Protein AF-A0AAW4ILV5-F1 (afdb_monomer_lite)

Radius of gyration: 16.72 Å; chains: 1; bounding box: 37×35×43 Å

Structure (mmCIF, N/CA/C/O backbone):
data_AF-A0AAW4ILV5-F1
#
_entry.id   AF-A0AAW4ILV5-F1
#
loop_
_atom_site.group_PDB
_atom_site.id
_atom_site.type_symbol
_atom_site.label_atom_id
_atom_site.label_alt_id
_atom_site.label_comp_id
_atom_site.label_asym_id
_atom_site.label_entity_id
_atom_site.label_seq_id
_atom_site.pdbx_PDB_ins_code
_atom_site.Cartn_x
_atom_site.Cartn_y
_atom_site.Cartn_z
_atom_site.occupancy
_atom_site.B_iso_or_equiv
_atom_site.auth_seq_id
_atom_site.auth_comp_id
_atom_site.auth_asym_id
_atom_site.auth_atom_id
_atom_site.pdbx_PDB_model_num
ATOM 1 N N . MET A 1 1 ? 20.382 -6.726 -0.284 1.00 46.47 1 MET A N 1
ATOM 2 C CA . MET A 1 1 ? 19.281 -6.984 0.672 1.00 46.47 1 MET A CA 1
ATOM 3 C C . MET A 1 1 ? 18.734 -8.386 0.402 1.00 46.47 1 MET A C 1
ATOM 5 O O . MET A 1 1 ? 18.952 -8.888 -0.692 1.00 46.47 1 MET A O 1
ATOM 9 N N . SER A 1 2 ? 18.151 -9.089 1.380 1.00 51.53 2 SER A N 1
ATOM 10 C CA . SER A 1 2 ? 17.662 -10.465 1.152 1.00 51.53 2 SER A CA 1
ATOM 11 C C . SER A 1 2 ? 16.521 -10.461 0.124 1.00 51.53 2 SER A C 1
ATOM 13 O O . SER A 1 2 ? 15.577 -9.696 0.294 1.00 51.53 2 SER A O 1
ATOM 15 N N . SER A 1 3 ? 16.574 -11.338 -0.890 1.00 63.53 3 SER A N 1
ATOM 16 C CA . SER A 1 3 ? 15.541 -11.516 -1.939 1.00 63.53 3 SER A CA 1
ATOM 17 C C . SER A 1 3 ? 14.115 -11.682 -1.386 1.00 63.53 3 SER A C 1
ATOM 19 O O . SER A 1 3 ? 13.137 -11.443 -2.089 1.00 63.53 3 SER A O 1
ATOM 21 N N . TYR A 1 4 ? 13.992 -12.055 -0.114 1.00 69.25 4 TYR A N 1
ATOM 22 C CA . TYR A 1 4 ? 12.727 -12.250 0.578 1.00 69.25 4 TYR A CA 1
ATOM 23 C C . TYR A 1 4 ? 11.831 -11.001 0.646 1.00 69.25 4 TYR A C 1
ATOM 25 O O . TYR A 1 4 ? 10.617 -11.143 0.545 1.00 69.25 4 TYR A O 1
ATOM 33 N N . TYR A 1 5 ? 12.394 -9.792 0.766 1.00 68.38 5 TYR A N 1
ATOM 34 C CA . TYR A 1 5 ? 11.588 -8.561 0.832 1.00 68.38 5 TYR A CA 1
ATOM 35 C C . TYR A 1 5 ? 10.941 -8.204 -0.512 1.00 68.38 5 TYR A C 1
ATOM 37 O O . TYR A 1 5 ? 9.862 -7.622 -0.530 1.00 68.38 5 TYR A O 1
ATOM 45 N N . LEU A 1 6 ? 11.539 -8.641 -1.625 1.00 85.44 6 LEU A N 1
ATOM 46 C CA . LEU A 1 6 ? 10.999 -8.424 -2.970 1.00 85.44 6 LEU A CA 1
ATOM 47 C C . LEU A 1 6 ? 9.832 -9.366 -3.306 1.00 85.44 6 LEU A C 1
ATOM 49 O O . LEU A 1 6 ? 9.158 -9.181 -4.311 1.00 85.44 6 LEU A O 1
ATOM 53 N N . ARG A 1 7 ? 9.540 -10.363 -2.455 1.00 88.00 7 ARG A N 1
ATOM 54 C CA . ARG A 1 7 ? 8.500 -11.386 -2.686 1.00 88.00 7 ARG A CA 1
ATOM 55 C C . ARG A 1 7 ? 7.125 -10.812 -3.030 1.00 88.00 7 ARG A C 1
ATOM 57 O O . ARG A 1 7 ? 6.356 -11.486 -3.712 1.00 88.00 7 ARG A O 1
ATOM 64 N N . PHE A 1 8 ? 6.793 -9.643 -2.491 1.00 91.88 8 PHE A N 1
ATOM 65 C CA . PHE A 1 8 ? 5.481 -9.023 -2.661 1.00 91.88 8 PHE A CA 1
ATOM 66 C C . PHE A 1 8 ? 5.510 -7.795 -3.571 1.00 91.88 8 PHE A C 1
ATOM 68 O O . PHE A 1 8 ? 4.457 -7.208 -3.808 1.00 91.88 8 PHE A O 1
ATOM 75 N N . VAL A 1 9 ? 6.680 -7.403 -4.078 1.00 93.62 9 VAL A N 1
ATOM 76 C CA . VAL A 1 9 ? 6.803 -6.264 -4.989 1.00 93.62 9 VAL A CA 1
ATOM 77 C C . VAL A 1 9 ? 5.998 -6.547 -6.257 1.00 93.62 9 VAL A C 1
ATOM 79 O O . VAL A 1 9 ? 5.993 -7.666 -6.764 1.00 93.62 9 VAL A O 1
ATOM 82 N N . GLY A 1 10 ? 5.224 -5.555 -6.694 1.00 91.50 10 GLY A N 1
ATOM 83 C CA . GLY A 1 10 ? 4.298 -5.677 -7.821 1.00 91.50 10 GLY A CA 1
ATOM 84 C C . GLY A 1 10 ? 2.940 -6.305 -7.488 1.00 91.50 10 GLY A C 1
ATOM 85 O O . GLY A 1 10 ? 2.031 -6.276 -8.318 1.00 91.50 10 GLY A O 1
ATOM 86 N N . ALA A 1 11 ? 2.734 -6.829 -6.274 1.00 91.12 11 ALA A N 1
ATOM 87 C CA . ALA A 1 11 ? 1.474 -7.470 -5.905 1.00 91.12 11 ALA A CA 1
ATOM 88 C C . ALA A 1 11 ? 0.419 -6.458 -5.423 1.00 91.12 11 ALA A C 1
ATOM 90 O O . ALA A 1 11 ? 0.567 -5.831 -4.379 1.00 91.12 11 ALA A O 1
ATOM 91 N N . ASP A 1 12 ? -0.715 -6.368 -6.119 1.00 87.56 12 ASP A N 1
ATOM 92 C CA . ASP A 1 12 ? -1.915 -5.665 -5.625 1.00 87.56 12 ASP A CA 1
ATOM 93 C C . ASP A 1 12 ? -2.883 -6.584 -4.852 1.00 87.56 12 ASP A C 1
ATOM 95 O O . ASP A 1 12 ? -3.805 -6.112 -4.182 1.00 87.56 12 ASP A O 1
ATOM 99 N N . THR A 1 13 ? -2.638 -7.896 -4.909 1.00 86.75 13 THR A N 1
ATOM 100 C CA . THR A 1 13 ? -3.396 -8.952 -4.241 1.00 86.75 13 THR A CA 1
ATOM 101 C C . THR A 1 13 ? -2.435 -9.883 -3.514 1.00 86.75 13 THR A C 1
ATOM 103 O O . THR A 1 13 ? -1.529 -10.460 -4.112 1.00 86.75 13 THR A O 1
ATOM 106 N N . LEU A 1 14 ? -2.646 -10.073 -2.212 1.00 86.44 14 LEU A N 1
ATOM 107 C CA . LEU A 1 14 ? -1.794 -10.945 -1.405 1.00 86.44 14 LEU A CA 1
ATOM 108 C C . LEU A 1 14 ? -2.206 -12.424 -1.507 1.00 86.44 14 LEU A C 1
ATOM 110 O O . LEU A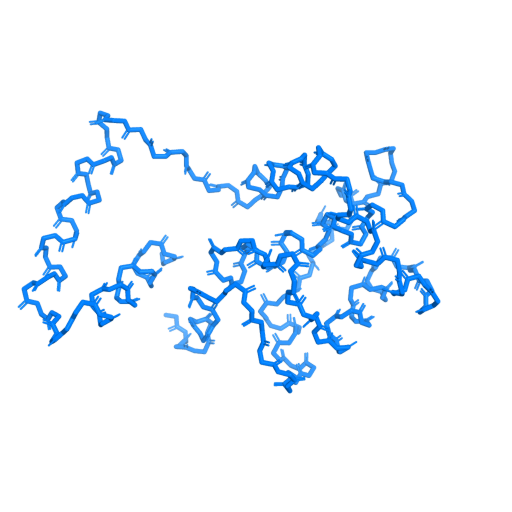 1 14 ? -3.393 -12.736 -1.653 1.00 86.44 14 LEU A O 1
ATOM 114 N N . PRO A 1 15 ? -1.255 -13.366 -1.354 1.00 87.00 15 PRO A N 1
ATOM 115 C CA . PRO A 1 15 ? -1.577 -14.784 -1.269 1.00 87.00 15 PRO A CA 1
ATOM 116 C C . PRO A 1 15 ? -2.488 -15.071 -0.068 1.00 87.00 15 PRO A C 1
ATOM 118 O O . PRO A 1 15 ? -2.315 -14.522 1.021 1.00 87.00 15 PRO A O 1
ATOM 121 N N . LYS A 1 16 ? -3.443 -15.996 -0.244 1.00 76.81 16 LYS A N 1
ATOM 122 C CA . LYS A 1 16 ? -4.401 -16.378 0.815 1.00 76.81 16 LYS A CA 1
ATOM 123 C C . LYS A 1 16 ? -3.713 -16.891 2.083 1.00 76.81 16 LYS A C 1
ATOM 125 O O . LYS A 1 16 ? -4.220 -16.686 3.184 1.00 76.81 16 LYS A O 1
ATOM 130 N N . SER A 1 17 ? -2.584 -17.578 1.920 1.00 82.19 17 SER A N 1
ATOM 131 C CA . SER A 1 17 ? -1.734 -18.044 3.010 1.00 82.19 17 SER A CA 1
ATOM 132 C C . SER A 1 17 ? -0.533 -17.116 3.156 1.00 82.19 17 SER A C 1
ATOM 134 O O . SER A 1 17 ? 0.365 -17.127 2.316 1.00 82.19 17 SER A O 1
ATOM 136 N N . LEU A 1 18 ? -0.523 -16.356 4.244 1.00 88.44 18 LEU A N 1
ATOM 137 C CA . LEU A 1 18 ? 0.592 -15.524 4.671 1.00 88.44 18 LEU A CA 1
ATOM 138 C C . LEU A 1 18 ? 0.981 -15.977 6.086 1.00 88.44 18 LEU A C 1
ATOM 140 O O . LEU A 1 18 ? 0.115 -16.263 6.918 1.00 88.44 18 LEU A O 1
ATOM 144 N N . SER A 1 19 ? 2.269 -16.132 6.358 1.00 91.75 19 SER A N 1
ATOM 145 C CA . SER A 1 19 ? 2.758 -16.494 7.688 1.00 91.75 19 SER A CA 1
ATOM 146 C C . SER A 1 19 ? 2.808 -15.268 8.603 1.00 91.75 19 SER A C 1
ATOM 148 O O . SER A 1 19 ? 2.894 -14.131 8.146 1.00 91.75 19 SER A O 1
ATOM 150 N N . LYS A 1 20 ? 2.778 -15.482 9.926 1.00 92.06 20 LYS A N 1
ATOM 151 C CA . LYS A 1 20 ? 2.937 -14.380 10.896 1.00 92.06 20 LYS A CA 1
ATOM 152 C C . LYS A 1 20 ? 4.271 -13.656 10.721 1.00 92.06 20 LYS A C 1
ATOM 154 O O . LYS A 1 20 ? 4.310 -12.438 10.796 1.00 92.06 20 LYS A O 1
ATOM 159 N N . ARG A 1 21 ? 5.326 -14.418 10.429 1.00 92.19 21 ARG A N 1
ATOM 160 C CA . ARG A 1 21 ? 6.664 -13.891 10.172 1.00 92.19 21 ARG A CA 1
ATOM 161 C C . ARG A 1 21 ? 6.688 -12.974 8.947 1.00 92.19 21 ARG A C 1
ATOM 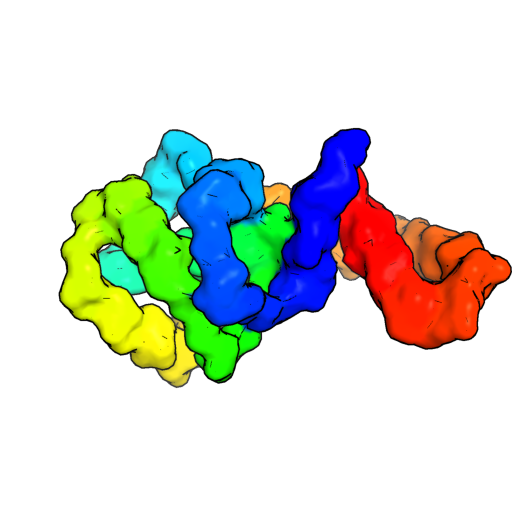163 O O . ARG A 1 21 ? 7.183 -11.864 9.061 1.00 92.19 21 ARG A O 1
ATOM 170 N N . GLU A 1 22 ? 6.097 -13.397 7.823 1.00 92.31 22 GLU A N 1
ATOM 171 C CA . GLU A 1 22 ? 5.964 -12.542 6.626 1.00 92.31 22 GLU A CA 1
ATOM 172 C C . GLU A 1 22 ? 5.226 -11.237 6.951 1.00 92.31 22 GLU A C 1
ATOM 174 O O . GLU A 1 22 ? 5.621 -10.171 6.493 1.00 92.31 22 GLU A O 1
ATOM 179 N N . VAL A 1 23 ? 4.166 -11.301 7.766 1.00 92.88 23 VAL A N 1
ATOM 180 C CA . VAL A 1 23 ? 3.434 -10.099 8.194 1.00 92.88 23 VAL A CA 1
ATOM 181 C C . VAL A 1 23 ? 4.314 -9.164 9.018 1.00 92.88 23 VAL A C 1
ATOM 183 O O . VAL A 1 23 ? 4.352 -7.970 8.741 1.00 92.88 23 VAL A O 1
ATOM 186 N N . GLU A 1 24 ? 5.010 -9.690 10.020 1.00 92.31 24 GLU A N 1
ATOM 187 C CA . GLU A 1 24 ? 5.852 -8.894 10.916 1.00 92.31 24 GLU A CA 1
ATOM 188 C C . GLU A 1 24 ? 7.047 -8.269 10.184 1.00 92.31 24 GLU A C 1
ATOM 190 O O . GLU A 1 24 ? 7.369 -7.109 10.430 1.00 92.31 24 GLU A O 1
ATOM 195 N N . GLU A 1 25 ? 7.679 -9.011 9.270 1.00 91.62 25 GLU A N 1
ATOM 196 C CA . GLU A 1 25 ? 8.877 -8.565 8.550 1.00 91.62 25 GLU A CA 1
ATOM 197 C C . GLU A 1 25 ? 8.556 -7.635 7.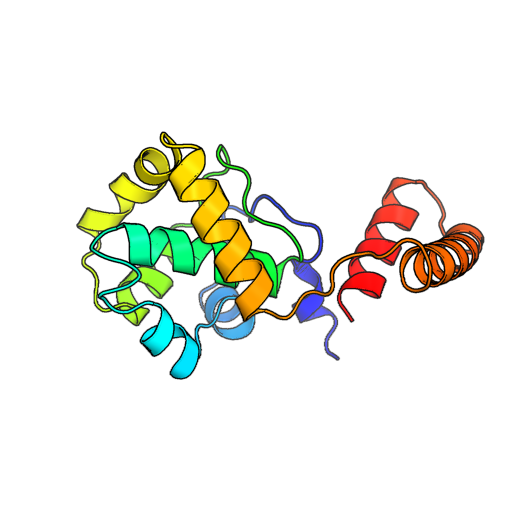370 1.00 91.62 25 GLU A C 1
ATOM 199 O O . GLU A 1 25 ? 9.318 -6.701 7.123 1.00 91.62 25 GLU A O 1
ATOM 204 N N . CYS A 1 26 ? 7.454 -7.860 6.644 1.00 92.44 26 CYS A N 1
ATOM 205 C CA . CYS A 1 26 ? 7.153 -7.118 5.412 1.00 92.44 26 CYS A CA 1
ATOM 206 C C . CYS A 1 26 ? 6.038 -6.075 5.573 1.00 92.44 26 CYS A C 1
ATOM 208 O O . CYS A 1 26 ? 6.047 -5.068 4.875 1.00 92.44 26 CYS A O 1
ATOM 210 N N . PHE A 1 27 ? 5.085 -6.282 6.487 1.00 93.62 27 PHE A N 1
ATOM 211 C CA . PHE A 1 27 ? 3.886 -5.439 6.636 1.00 93.62 27 PHE A CA 1
ATOM 212 C C . PHE A 1 27 ? 3.812 -4.761 8.012 1.00 93.62 27 PHE A C 1
ATOM 214 O O . PHE A 1 27 ? 2.733 -4.380 8.476 1.00 93.62 27 PHE A O 1
ATOM 221 N N . GLY A 1 28 ? 4.956 -4.634 8.685 1.00 94.75 28 GLY A N 1
ATOM 222 C CA . GLY A 1 28 ? 5.046 -4.067 10.021 1.00 94.75 28 GLY A CA 1
ATOM 223 C C . GLY A 1 28 ? 4.705 -2.574 10.079 1.00 94.75 28 GLY A C 1
ATOM 224 O O . GLY A 1 28 ? 5.022 -1.807 9.167 1.00 94.75 28 GLY A O 1
ATOM 225 N N . LEU A 1 29 ? 4.087 -2.155 11.187 1.00 96.44 29 LEU A N 1
ATOM 226 C CA . LEU A 1 29 ? 3.894 -0.741 11.527 1.00 96.44 29 LEU A CA 1
ATOM 227 C C . LEU A 1 29 ? 4.930 -0.307 12.567 1.00 96.44 29 LEU A C 1
ATOM 229 O O . LEU A 1 29 ? 5.084 -0.965 13.599 1.00 96.44 29 LEU A O 1
ATOM 233 N N . SER A 1 30 ? 5.602 0.820 12.326 1.00 95.81 30 SER A N 1
ATOM 234 C CA . SER A 1 30 ? 6.465 1.450 13.328 1.00 95.81 30 SER A CA 1
ATOM 235 C C . SER A 1 30 ? 5.639 2.155 14.413 1.00 95.81 30 SER A C 1
ATOM 237 O O . SER A 1 30 ? 4.425 2.347 14.286 1.00 95.81 30 SER A O 1
ATOM 239 N N . ILE A 1 31 ? 6.295 2.585 15.495 1.00 96.44 31 ILE A N 1
ATOM 240 C CA . ILE A 1 31 ? 5.637 3.378 16.544 1.00 96.44 31 ILE A CA 1
ATOM 241 C C . ILE A 1 31 ? 5.132 4.707 15.966 1.00 96.44 31 ILE A C 1
ATOM 243 O O . ILE A 1 31 ? 4.017 5.128 16.275 1.00 96.44 31 ILE A O 1
ATOM 247 N N . GLU A 1 32 ? 5.916 5.338 15.096 1.00 96.69 32 GLU A N 1
ATOM 248 C CA . GLU A 1 32 ? 5.552 6.568 14.394 1.00 96.69 32 GLU A CA 1
ATOM 249 C C . GLU A 1 32 ? 4.364 6.341 13.453 1.00 96.69 32 GLU A C 1
ATOM 251 O O . GLU A 1 32 ? 3.468 7.179 13.388 1.00 96.69 32 GLU A O 1
ATOM 256 N N . ASP A 1 33 ? 4.303 5.208 12.744 1.00 96.94 33 ASP A N 1
ATOM 257 C CA . ASP A 1 33 ? 3.130 4.873 11.924 1.00 96.94 33 ASP A CA 1
ATOM 258 C C . ASP A 1 33 ? 1.870 4.757 12.788 1.00 96.94 33 ASP A C 1
ATOM 260 O O . ASP A 1 33 ? 0.823 5.317 12.460 1.00 96.94 33 ASP A O 1
ATOM 264 N N . ILE A 1 34 ? 1.970 4.062 13.927 1.00 96.50 34 ILE A N 1
ATOM 265 C CA . ILE A 1 34 ? 0.852 3.897 14.863 1.00 96.50 34 ILE A CA 1
ATOM 266 C C . ILE A 1 34 ? 0.389 5.253 15.406 1.00 96.50 34 ILE A C 1
ATOM 268 O O . ILE A 1 34 ? -0.812 5.435 15.613 1.00 96.50 34 ILE A O 1
ATOM 272 N N . GLN A 1 35 ? 1.304 6.196 15.647 1.00 96.06 35 GLN A N 1
ATOM 273 C CA . GLN A 1 35 ? 0.968 7.551 16.087 1.00 96.06 35 GLN A CA 1
ATOM 274 C C . GLN A 1 35 ? 0.224 8.342 15.005 1.00 96.06 35 GLN A C 1
ATOM 276 O O . GLN A 1 35 ? -0.823 8.912 15.305 1.00 96.06 35 GLN A O 1
ATOM 281 N N . GLU A 1 36 ? 0.689 8.309 13.756 1.00 96.69 36 GLU A N 1
ATOM 282 C CA . GLU A 1 36 ? 0.023 8.969 12.619 1.00 96.69 36 GLU A CA 1
ATOM 283 C C . GLU A 1 36 ? -1.374 8.394 12.330 1.00 96.69 36 GLU A C 1
ATOM 285 O O . GLU A 1 36 ? -2.287 9.098 11.900 1.00 96.69 36 GLU A O 1
ATOM 290 N N . LEU A 1 37 ? -1.569 7.106 12.621 1.00 95.19 37 LEU A N 1
ATOM 291 C CA . LEU A 1 37 ? -2.841 6.397 12.469 1.00 95.19 37 LEU A CA 1
ATOM 292 C C . LEU A 1 37 ? -3.833 6.650 13.620 1.00 95.19 37 LEU A C 1
ATOM 294 O O . LEU A 1 37 ? -4.890 6.009 13.680 1.00 95.19 37 LEU A O 1
ATOM 298 N N . ARG A 1 38 ? -3.522 7.535 14.576 1.00 93.75 38 ARG A N 1
ATOM 299 C CA . ARG A 1 38 ? -4.439 7.904 15.666 1.00 93.75 38 ARG A CA 1
ATOM 300 C C . ARG A 1 38 ? -5.381 9.053 15.267 1.00 93.75 38 ARG A C 1
ATOM 302 O O . ARG A 1 38 ? -5.115 9.814 14.337 1.00 93.75 38 ARG A O 1
ATOM 309 N N . PRO A 1 39 ? -6.504 9.213 15.989 1.00 89.75 39 PRO A N 1
ATOM 310 C CA . PRO A 1 39 ? -7.324 10.416 15.893 1.00 89.75 39 PRO A CA 1
ATOM 311 C C . PRO A 1 39 ? -6.504 11.693 16.179 1.00 89.75 39 PRO A C 1
ATOM 313 O O . PRO A 1 39 ? -5.567 11.636 16.973 1.00 89.75 39 PRO A O 1
ATOM 316 N N . PRO A 1 40 ? -6.881 12.854 15.606 1.00 91.06 40 PRO A N 1
ATOM 317 C CA . PRO A 1 40 ? -8.149 13.113 14.922 1.00 91.06 40 PRO A CA 1
ATOM 318 C C . PRO A 1 40 ? -8.175 12.745 13.433 1.00 91.06 40 PRO A C 1
ATOM 320 O O . PRO A 1 40 ? -9.272 12.718 12.879 1.00 91.06 40 PRO A O 1
ATOM 323 N N . ARG A 1 41 ? -7.021 12.460 12.811 1.00 88.81 41 ARG A N 1
ATOM 324 C CA . ARG A 1 41 ? -6.898 12.256 11.358 1.00 88.81 41 ARG A CA 1
ATOM 325 C C . ARG A 1 41 ? -7.696 11.049 10.876 1.00 88.81 41 ARG A C 1
ATOM 327 O O . ARG A 1 41 ? -8.536 11.182 9.996 1.00 88.81 41 ARG A O 1
ATOM 334 N N . PHE A 1 42 ? -7.494 9.901 11.519 1.00 90.44 42 PHE A N 1
ATOM 335 C CA . PHE A 1 42 ? -8.240 8.680 11.229 1.00 90.44 42 PHE A CA 1
ATOM 336 C C . PHE A 1 42 ? -9.046 8.250 12.453 1.00 90.44 42 PHE A C 1
ATOM 338 O O . PHE A 1 42 ? -8.522 8.144 13.565 1.00 90.44 42 PHE A O 1
ATOM 345 N N . ARG A 1 43 ? -10.343 7.990 12.266 1.00 87.00 43 ARG A N 1
ATOM 346 C CA . ARG A 1 43 ? -11.261 7.581 13.341 1.00 87.00 43 ARG A CA 1
ATOM 347 C C . ARG A 1 43 ? -11.930 6.253 13.013 1.00 87.00 43 ARG A C 1
ATOM 349 O O . ARG A 1 43 ? -12.208 5.960 11.855 1.00 87.00 43 ARG A O 1
ATOM 356 N N . GLY A 1 44 ? -12.192 5.455 14.047 1.00 84.75 44 GLY A N 1
ATOM 357 C CA . GLY A 1 44 ? -12.835 4.150 13.898 1.00 84.75 44 GLY A CA 1
ATOM 358 C C . GLY A 1 44 ? -12.117 3.267 12.875 1.00 84.75 44 GLY A C 1
ATOM 359 O O . GLY A 1 44 ? -10.900 3.093 12.930 1.00 84.75 44 GLY A O 1
ATOM 360 N N . THR A 1 45 ? -12.877 2.748 11.918 1.00 81.75 45 THR A N 1
ATOM 361 C CA . THR A 1 45 ? -12.416 1.813 10.885 1.00 81.75 45 THR A CA 1
ATOM 362 C C . THR A 1 45 ? -11.540 2.472 9.813 1.00 81.75 45 THR A C 1
ATOM 364 O O . THR A 1 45 ? -10.762 1.774 9.161 1.00 81.75 45 THR A O 1
ATOM 367 N N . ALA A 1 46 ? -11.560 3.808 9.692 1.00 86.00 46 ALA A N 1
ATOM 368 C CA . ALA A 1 46 ? -10.659 4.542 8.800 1.00 86.00 46 ALA A CA 1
ATOM 369 C C . ALA A 1 46 ? -9.183 4.342 9.177 1.00 86.00 46 ALA A C 1
ATOM 371 O O . ALA A 1 46 ? -8.329 4.299 8.299 1.00 86.00 46 ALA A O 1
ATOM 372 N N . ARG A 1 47 ? -8.890 4.119 10.469 1.00 90.75 47 ARG A N 1
ATOM 373 C CA . ARG A 1 47 ? -7.536 3.792 10.952 1.00 90.75 47 ARG A CA 1
ATOM 374 C C . ARG A 1 47 ? -7.018 2.504 10.319 1.00 90.75 47 ARG A C 1
ATOM 376 O O . ARG A 1 47 ? -5.884 2.453 9.859 1.00 90.75 47 ARG A O 1
ATOM 383 N N . LEU A 1 48 ? -7.865 1.476 10.266 1.00 88.94 48 LEU A N 1
ATOM 384 C CA . LEU A 1 48 ? -7.518 0.194 9.660 1.00 88.94 48 LEU A CA 1
ATOM 385 C C . LEU A 1 48 ? -7.387 0.315 8.137 1.00 88.94 48 LEU A C 1
ATOM 387 O O . LEU A 1 48 ? -6.457 -0.245 7.567 1.00 88.94 48 LEU A O 1
ATOM 391 N N . GLY A 1 49 ? -8.267 1.080 7.484 1.00 88.50 49 GLY A N 1
ATOM 392 C CA . GLY A 1 49 ? -8.157 1.359 6.050 1.00 88.50 49 GLY A CA 1
ATOM 393 C C . GLY A 1 49 ? -6.853 2.055 5.676 1.00 88.50 49 GLY A C 1
ATOM 394 O O . GLY A 1 49 ? -6.128 1.578 4.808 1.00 88.50 49 GLY A O 1
ATOM 395 N N . ALA A 1 50 ? -6.522 3.144 6.367 1.00 92.62 50 ALA A N 1
ATOM 396 C CA . ALA A 1 50 ? -5.269 3.861 6.167 1.00 92.62 50 ALA A CA 1
ATOM 397 C C . ALA A 1 50 ? -4.056 2.949 6.423 1.00 92.62 50 ALA A C 1
ATOM 399 O O . ALA A 1 50 ? -3.165 2.866 5.581 1.00 92.62 50 ALA A O 1
ATOM 400 N N . ALA A 1 51 ? -4.062 2.178 7.518 1.00 93.88 51 ALA A N 1
ATOM 401 C CA . ALA A 1 51 ? -2.995 1.226 7.824 1.00 93.88 51 ALA A CA 1
ATOM 402 C C . ALA A 1 51 ? -2.792 0.193 6.708 1.00 93.88 51 ALA A C 1
ATOM 404 O O . ALA A 1 51 ? -1.660 -0.075 6.323 1.00 93.88 51 ALA A O 1
ATOM 405 N N . VAL A 1 52 ? -3.882 -0.347 6.154 1.00 91.56 52 VAL A N 1
ATOM 406 C CA . VAL A 1 52 ? -3.841 -1.268 5.012 1.00 91.56 52 VAL A CA 1
ATOM 407 C C . VAL A 1 52 ? -3.196 -0.608 3.792 1.00 91.56 52 VAL A C 1
ATOM 409 O O . VAL A 1 52 ? -2.320 -1.218 3.185 1.00 91.56 52 VAL A O 1
ATOM 412 N N . GLN A 1 53 ? -3.600 0.618 3.433 1.00 92.75 53 GLN A N 1
ATOM 413 C CA . GLN A 1 53 ? -2.997 1.335 2.300 1.00 92.75 53 GLN A CA 1
ATOM 414 C C . GLN A 1 53 ? -1.494 1.543 2.511 1.00 92.75 53 GLN A C 1
ATOM 416 O O . GLN A 1 53 ? -0.721 1.323 1.582 1.00 92.75 53 GLN A O 1
ATOM 421 N N . LEU A 1 54 ? -1.092 1.911 3.731 1.00 95.88 54 LEU A N 1
ATOM 422 C CA . LEU A 1 54 ? 0.301 2.149 4.099 1.00 95.88 54 LEU A CA 1
ATOM 423 C C . LEU A 1 54 ? 1.161 0.892 3.970 1.00 95.88 54 LEU A C 1
ATOM 425 O O . LEU A 1 54 ? 2.172 0.916 3.274 1.00 95.88 54 LEU A O 1
ATOM 429 N N . VAL A 1 55 ? 0.772 -0.201 4.633 1.00 94.94 55 VAL A N 1
ATOM 430 C CA . VAL A 1 55 ? 1.607 -1.413 4.668 1.00 94.94 55 VAL A CA 1
ATOM 431 C C . VAL A 1 55 ? 1.640 -2.122 3.321 1.00 94.94 55 VAL A C 1
ATOM 433 O O . VAL A 1 55 ? 2.674 -2.668 2.960 1.00 94.94 55 VAL A O 1
ATOM 436 N N . MET A 1 56 ? 0.549 -2.076 2.549 1.00 93.38 56 MET A N 1
ATOM 437 C CA . MET A 1 56 ? 0.535 -2.607 1.184 1.00 93.38 56 MET A CA 1
ATOM 438 C C . MET A 1 56 ? 1.461 -1.807 0.278 1.00 93.38 56 MET A C 1
ATOM 440 O O . MET A 1 56 ? 2.326 -2.398 -0.361 1.00 93.38 56 MET A O 1
ATOM 444 N N . LEU A 1 57 ? 1.338 -0.475 0.268 1.00 94.06 57 LEU A N 1
ATOM 445 C CA . LEU A 1 57 ? 2.186 0.358 -0.579 1.00 94.06 57 LEU A CA 1
ATOM 446 C C . LEU A 1 57 ? 3.665 0.176 -0.221 1.00 94.06 57 LEU A C 1
ATOM 448 O O . LEU A 1 57 ? 4.491 -0.006 -1.109 1.00 94.06 57 LEU A O 1
ATOM 452 N N . ARG A 1 58 ? 3.983 0.146 1.078 1.00 93.81 58 ARG A N 1
ATOM 453 C CA . ARG A 1 58 ? 5.350 -0.042 1.570 1.00 93.81 58 ARG A CA 1
ATOM 454 C C . ARG A 1 58 ? 5.929 -1.416 1.245 1.00 93.81 58 ARG A C 1
ATOM 456 O O . ARG A 1 58 ? 7.122 -1.491 1.018 1.00 93.81 58 ARG A O 1
ATOM 463 N N . ALA A 1 59 ? 5.128 -2.482 1.263 1.00 93.19 59 ALA A N 1
ATOM 464 C CA . ALA A 1 59 ? 5.614 -3.848 1.049 1.00 93.19 59 ALA A CA 1
ATOM 465 C C . ALA A 1 59 ? 5.625 -4.275 -0.424 1.00 93.19 59 ALA A C 1
ATOM 467 O O . ALA A 1 59 ? 6.350 -5.197 -0.787 1.00 93.19 59 ALA A O 1
ATOM 468 N N . THR A 1 60 ? 4.773 -3.662 -1.250 1.00 93.06 60 THR A N 1
ATOM 469 C CA . THR A 1 60 ? 4.496 -4.138 -2.616 1.00 93.06 60 THR A CA 1
ATOM 470 C C . THR A 1 60 ? 4.761 -3.098 -3.699 1.00 93.06 60 THR A C 1
ATOM 472 O O . THR A 1 60 ? 4.756 -3.424 -4.882 1.00 93.06 60 THR A O 1
ATOM 475 N N . GLY A 1 61 ? 4.918 -1.826 -3.330 1.00 92.62 61 GLY A N 1
ATOM 476 C CA . GLY A 1 61 ? 4.924 -0.717 -4.281 1.00 92.62 61 GLY A CA 1
ATOM 477 C C . GLY A 1 61 ? 3.533 -0.379 -4.834 1.00 92.62 61 GLY A C 1
ATOM 478 O O . GLY A 1 61 ? 3.390 0.574 -5.598 1.00 92.62 61 GLY A O 1
ATOM 479 N N . ARG A 1 62 ? 2.484 -1.116 -4.436 1.00 91.38 62 ARG A N 1
ATOM 480 C CA . ARG A 1 62 ? 1.114 -0.968 -4.933 1.00 91.38 62 ARG A CA 1
ATOM 481 C C . ARG A 1 62 ? 0.097 -0.818 -3.803 1.00 91.38 62 ARG A C 1
ATOM 483 O O . ARG A 1 62 ? 0.218 -1.370 -2.710 1.00 91.38 62 ARG A O 1
ATOM 490 N N . HIS A 1 63 ? -0.962 -0.069 -4.081 1.00 91.00 63 HIS A N 1
ATOM 491 C CA . HIS A 1 63 ? -2.153 -0.097 -3.238 1.00 91.00 63 HIS A CA 1
ATOM 492 C C . HIS A 1 63 ? -2.935 -1.397 -3.477 1.00 91.00 63 HIS A C 1
ATOM 494 O O . HIS A 1 63 ? -2.954 -1.881 -4.609 1.00 91.00 63 HIS A O 1
ATOM 500 N N . PRO A 1 64 ? -3.621 -1.948 -2.457 1.00 87.06 64 PRO A N 1
ATOM 501 C CA . PRO A 1 64 ? -4.411 -3.155 -2.627 1.00 87.06 64 PRO A CA 1
ATOM 502 C C . PRO A 1 64 ? -5.545 -2.911 -3.617 1.00 87.06 64 PRO A C 1
ATOM 504 O O . PRO A 1 64 ? -6.197 -1.851 -3.591 1.00 87.06 64 PRO A O 1
ATOM 507 N N . ASP A 1 65 ? -5.829 -3.921 -4.433 1.00 82.94 65 ASP A N 1
ATOM 508 C CA . ASP A 1 65 ? -7.047 -3.933 -5.228 1.00 82.94 65 ASP A CA 1
ATOM 509 C C . ASP A 1 65 ? -8.270 -3.907 -4.295 1.00 82.94 65 ASP A C 1
ATOM 511 O O . ASP A 1 65 ? -8.323 -4.615 -3.287 1.00 82.94 65 ASP A O 1
ATOM 515 N N . ALA A 1 66 ? -9.270 -3.086 -4.631 1.00 67.75 66 ALA A N 1
ATOM 516 C CA . ALA A 1 66 ? -10.473 -2.915 -3.813 1.00 67.75 66 ALA A CA 1
ATOM 517 C C . ALA A 1 66 ? -11.302 -4.198 -3.700 1.00 67.75 66 ALA A C 1
ATOM 519 O O . ALA A 1 66 ? -12.088 -4.327 -2.759 1.00 67.75 66 ALA A O 1
ATOM 520 N N . PHE A 1 67 ? -11.145 -5.120 -4.651 1.00 59.78 67 PHE A N 1
ATOM 521 C CA . PHE A 1 67 ? -11.887 -6.376 -4.702 1.00 59.78 67 PHE A CA 1
ATOM 522 C C . PHE A 1 67 ? -11.079 -7.564 -4.171 1.00 59.78 67 PHE A C 1
ATOM 524 O O . PHE A 1 67 ? -11.642 -8.640 -3.952 1.00 59.78 67 PHE A O 1
ATOM 531 N N . SER A 1 68 ? -9.788 -7.369 -3.892 1.00 66.56 68 SER A N 1
ATOM 532 C CA . SER A 1 68 ? -8.941 -8.384 -3.282 1.00 66.56 68 SER A CA 1
ATOM 533 C C . SER A 1 68 ? -9.261 -8.537 -1.788 1.00 66.56 68 SER A C 1
ATOM 535 O O . SER A 1 68 ? -9.274 -7.585 -1.004 1.00 66.56 68 SER A O 1
ATOM 537 N N . GLY A 1 69 ? -9.575 -9.761 -1.363 1.00 73.38 69 GLY A N 1
ATOM 538 C CA . GLY A 1 69 ? -9.753 -10.065 0.055 1.00 73.38 69 GLY A CA 1
ATOM 539 C C . GLY A 1 69 ? -8.403 -10.076 0.774 1.00 73.38 69 GLY A C 1
ATOM 540 O O . GLY A 1 69 ? -7.515 -10.837 0.395 1.00 73.38 69 GLY A O 1
ATOM 541 N N . LEU A 1 70 ? -8.254 -9.282 1.836 1.00 80.31 70 LEU A N 1
ATOM 542 C CA . LEU A 1 70 ? -7.020 -9.262 2.627 1.00 80.31 70 LEU A CA 1
ATOM 543 C C . LEU A 1 70 ? -6.868 -10.538 3.477 1.00 80.31 70 LEU A C 1
ATOM 545 O O . LEU A 1 70 ? -7.847 -10.989 4.085 1.00 80.31 70 LEU A O 1
ATOM 549 N N . PRO A 1 71 ? -5.650 -11.102 3.598 1.00 86.19 71 PRO A N 1
ATOM 550 C CA . PRO A 1 71 ? -5.404 -12.255 4.454 1.00 86.19 71 PRO A CA 1
ATOM 551 C C . PRO A 1 71 ? -5.775 -11.980 5.917 1.00 86.19 71 PRO A C 1
ATOM 553 O O . PRO A 1 71 ? -5.403 -10.960 6.502 1.00 86.19 71 PRO A O 1
ATOM 556 N N . SER A 1 72 ? -6.463 -12.931 6.554 1.00 85.06 72 SER A N 1
ATOM 557 C CA . SER A 1 72 ? -6.962 -12.772 7.931 1.00 85.06 72 SER A CA 1
ATOM 558 C C . SER A 1 72 ? -5.851 -12.574 8.970 1.00 85.06 72 SER A C 1
ATOM 560 O O . SER A 1 72 ? -6.071 -11.942 10.002 1.00 85.06 72 SER A O 1
ATOM 562 N N . VAL A 1 73 ? -4.653 -13.099 8.703 1.00 89.88 73 VAL A N 1
ATOM 563 C CA . VAL A 1 73 ? -3.463 -12.915 9.543 1.00 89.88 73 VAL A CA 1
ATOM 564 C C . VAL A 1 73 ? -2.983 -11.462 9.542 1.00 89.88 73 VAL A C 1
ATOM 566 O O . VAL A 1 73 ? -2.700 -10.932 10.614 1.00 89.88 73 VAL A O 1
ATOM 569 N N . LEU A 1 74 ? -2.984 -10.801 8.379 1.00 89.88 74 LEU A N 1
ATOM 570 C CA . LEU A 1 74 ? -2.606 -9.397 8.241 1.00 89.88 74 LEU A CA 1
ATOM 571 C C . LEU A 1 74 ? -3.639 -8.506 8.931 1.00 89.88 74 LEU A C 1
ATOM 573 O O . LEU A 1 74 ? -3.281 -7.649 9.732 1.00 89.88 74 LEU A O 1
ATOM 577 N N . LEU A 1 75 ? -4.930 -8.768 8.702 1.00 87.19 75 LEU A N 1
ATOM 578 C CA . LEU A 1 75 ? -6.009 -8.028 9.363 1.00 87.19 75 LEU A CA 1
ATOM 579 C C . LEU A 1 75 ? -5.900 -8.118 10.887 1.00 87.19 75 LEU A C 1
ATOM 581 O O . LEU A 1 75 ? -5.979 -7.100 11.566 1.00 87.19 75 LEU A O 1
ATOM 585 N N . ARG A 1 76 ? -5.652 -9.318 11.422 1.00 88.19 76 ARG A N 1
ATOM 586 C CA . ARG A 1 76 ? -5.490 -9.535 12.865 1.00 88.19 76 ARG A CA 1
ATOM 587 C C . ARG A 1 76 ? -4.278 -8.799 13.427 1.00 88.19 76 ARG A C 1
ATOM 589 O O . ARG A 1 76 ? -4.389 -8.196 14.495 1.00 88.19 76 ARG A O 1
ATOM 596 N N . TYR A 1 77 ? -3.153 -8.842 12.715 1.00 92.12 77 TYR A N 1
ATOM 597 C CA . TYR A 1 77 ? -1.949 -8.101 13.078 1.00 92.12 77 TYR A CA 1
ATOM 598 C C . TYR A 1 77 ? -2.235 -6.596 13.161 1.00 92.12 77 TYR A C 1
ATOM 600 O O . TYR A 1 77 ? -2.021 -5.998 14.213 1.00 92.12 77 TYR A O 1
ATOM 608 N N . LEU A 1 78 ? -2.822 -6.007 12.113 1.00 91.75 78 LEU A N 1
ATOM 609 C CA . LEU A 1 78 ? -3.121 -4.574 12.066 1.00 91.75 78 LEU A CA 1
ATOM 610 C C . LEU A 1 78 ? -4.136 -4.159 13.135 1.00 91.75 78 LEU A C 1
ATOM 612 O O . LEU A 1 78 ? -3.922 -3.166 13.826 1.00 91.75 78 LEU A O 1
ATOM 616 N N . THR A 1 79 ? -5.210 -4.930 13.342 1.00 89.44 79 THR A N 1
ATOM 617 C CA . THR A 1 79 ? -6.164 -4.630 14.422 1.00 89.44 79 THR A CA 1
ATOM 618 C C . THR A 1 79 ? -5.497 -4.680 15.792 1.00 89.44 79 THR A C 1
ATOM 620 O O . THR A 1 79 ? -5.751 -3.810 16.618 1.00 89.44 79 THR A O 1
ATOM 623 N N . SER A 1 80 ? -4.594 -5.640 16.019 1.00 92.00 80 SER A N 1
ATOM 624 C CA . SER A 1 80 ? -3.851 -5.739 17.277 1.00 92.00 80 SER A CA 1
ATOM 625 C C . SER A 1 80 ? -2.912 -4.547 17.466 1.00 92.00 80 SER A C 1
ATOM 627 O O . SER A 1 80 ? -2.913 -3.940 18.533 1.00 92.00 80 SER A O 1
ATOM 629 N N . ALA A 1 81 ? -2.153 -4.173 16.431 1.00 94.12 81 ALA A N 1
ATOM 630 C CA . ALA A 1 81 ? -1.231 -3.037 16.465 1.00 94.12 81 ALA A CA 1
ATOM 631 C C . ALA A 1 81 ? -1.955 -1.700 16.712 1.00 94.12 81 ALA A C 1
ATOM 633 O O . ALA A 1 81 ? -1.441 -0.818 17.397 1.00 94.12 81 ALA A O 1
ATOM 634 N N . LEU A 1 82 ? -3.180 -1.559 16.196 1.00 91.81 82 LEU A N 1
ATOM 635 C CA . LEU A 1 82 ? -3.996 -0.352 16.345 1.00 91.81 82 LEU A CA 1
ATOM 636 C C . LEU A 1 82 ? -4.847 -0.319 17.625 1.00 91.81 82 LEU A C 1
ATOM 638 O O . LEU A 1 82 ? -5.488 0.710 17.884 1.00 91.81 82 LEU A O 1
ATOM 642 N N . GLY A 1 83 ? -4.865 -1.402 18.410 1.00 90.88 83 GLY A N 1
ATOM 643 C CA . GLY A 1 83 ? -5.720 -1.549 19.591 1.00 90.88 83 GLY A CA 1
ATOM 644 C C . GLY A 1 83 ? -7.214 -1.622 19.253 1.00 90.88 83 GLY A C 1
ATOM 645 O O . GLY A 1 83 ? -8.029 -1.037 19.958 1.00 90.88 83 GLY A O 1
ATOM 646 N N . MET A 1 84 ? -7.564 -2.270 18.138 1.00 86.62 84 MET A N 1
ATOM 647 C CA . MET A 1 84 ? -8.932 -2.436 17.628 1.00 86.62 84 MET A CA 1
ATOM 648 C C . MET A 1 84 ? -9.458 -3.856 17.879 1.00 86.62 84 MET A C 1
ATOM 650 O O . MET A 1 84 ? -8.680 -4.802 18.022 1.00 86.62 84 MET A O 1
ATOM 654 N N . HIS A 1 85 ? -10.782 -4.029 17.902 1.00 75.94 85 HIS A N 1
ATOM 655 C CA . HIS A 1 85 ? -11.401 -5.334 18.136 1.00 75.94 85 HIS A CA 1
ATOM 656 C C . HIS A 1 85 ? -11.625 -6.094 16.817 1.00 75.94 85 HIS A C 1
ATOM 658 O O . HIS A 1 85 ? -11.874 -5.517 15.764 1.00 75.94 85 HIS A O 1
ATOM 664 N N . ALA A 1 86 ? -11.574 -7.430 16.859 1.00 61.97 86 ALA A N 1
ATOM 665 C CA . ALA A 1 86 ? -11.698 -8.273 15.662 1.00 61.97 86 ALA A CA 1
ATOM 666 C C . ALA A 1 86 ? -13.063 -8.159 14.945 1.00 61.97 86 ALA A C 1
ATOM 668 O O . ALA A 1 86 ? -13.170 -8.480 13.762 1.00 61.97 86 ALA A O 1
ATOM 669 N N . THR A 1 87 ? -14.104 -7.683 15.631 1.00 58.94 87 THR A N 1
ATOM 670 C CA . THR A 1 87 ? -15.424 -7.383 15.048 1.00 58.94 87 THR A CA 1
ATOM 671 C C . THR A 1 87 ? -15.381 -6.241 14.032 1.00 58.94 87 THR A C 1
ATOM 673 O O . THR A 1 87 ? -16.263 -6.149 13.182 1.00 58.94 87 THR A O 1
ATOM 676 N N . ASP A 1 88 ? -14.325 -5.427 14.053 1.00 59.62 88 ASP A N 1
ATOM 677 C CA . ASP A 1 88 ? -14.136 -4.299 13.142 1.00 59.62 88 ASP A CA 1
ATOM 678 C C . ASP A 1 88 ? -13.652 -4.752 11.750 1.00 59.62 88 ASP A C 1
ATOM 680 O O . ASP A 1 88 ? -13.613 -3.959 10.814 1.00 59.62 88 ASP A O 1
ATOM 684 N N . ILE A 1 89 ? -13.311 -6.034 11.564 1.00 58.22 89 ILE A N 1
ATOM 685 C CA . ILE A 1 89 ? -12.715 -6.564 10.324 1.00 58.22 89 ILE A CA 1
ATOM 686 C C . ILE A 1 89 ? -13.724 -6.625 9.165 1.00 58.22 89 ILE A C 1
ATOM 688 O O . ILE A 1 89 ? -13.364 -6.329 8.025 1.00 58.22 89 ILE A O 1
ATOM 692 N N . ALA A 1 90 ? -15.000 -6.931 9.442 1.00 51.38 90 ALA A N 1
ATOM 693 C CA . ALA A 1 90 ? -16.065 -6.947 8.428 1.00 51.38 90 ALA A CA 1
ATOM 694 C C . ALA A 1 90 ? -16.267 -5.572 7.753 1.00 51.38 90 ALA A C 1
ATOM 696 O O . ALA A 1 90 ? -16.857 -5.481 6.676 1.00 51.38 90 ALA A O 1
ATOM 697 N N . SER A 1 91 ? -15.747 -4.505 8.368 1.00 55.78 91 SER A N 1
ATOM 698 C CA . SER A 1 91 ? -15.884 -3.133 7.894 1.00 55.78 91 SER A CA 1
ATOM 699 C C . SER A 1 91 ? -14.889 -2.735 6.799 1.00 55.78 91 SER A C 1
ATOM 701 O O . SER A 1 91 ? -15.159 -1.771 6.087 1.00 55.78 91 SER A O 1
ATOM 703 N N . VAL A 1 92 ? -13.773 -3.453 6.607 1.00 55.06 92 VAL A N 1
ATOM 704 C CA . VAL A 1 92 ? -12.708 -3.026 5.673 1.00 55.06 92 VAL A CA 1
ATOM 705 C C . VAL A 1 92 ? -13.195 -3.041 4.224 1.00 55.06 92 VAL A C 1
ATOM 707 O O . VAL A 1 92 ? -12.960 -2.093 3.482 1.00 55.06 92 VAL A O 1
ATOM 710 N N . THR A 1 93 ? -13.965 -4.060 3.837 1.00 55.28 93 THR A N 1
ATOM 711 C CA . THR A 1 93 ? -14.576 -4.135 2.500 1.00 55.28 93 THR A CA 1
ATOM 712 C C . THR A 1 93 ? -15.677 -3.083 2.316 1.00 55.28 93 THR A C 1
ATOM 714 O O . THR A 1 93 ? -15.895 -2.601 1.209 1.00 55.28 93 THR A O 1
ATOM 717 N N . SER A 1 94 ? -16.370 -2.684 3.393 1.00 57.88 94 SER A N 1
ATOM 718 C CA . SER A 1 94 ? -17.354 -1.591 3.339 1.00 57.88 94 SER A CA 1
ATOM 719 C C . SER A 1 94 ? -16.725 -0.197 3.336 1.00 57.88 94 SER A C 1
ATOM 721 O O . SER A 1 94 ? -17.312 0.713 2.761 1.00 57.88 94 SER A O 1
ATOM 723 N N . LEU A 1 95 ? -15.539 -0.041 3.934 1.00 57.59 95 LEU A N 1
ATOM 724 C CA . LEU A 1 95 ? -14.819 1.228 4.049 1.00 57.59 95 LEU A CA 1
ATOM 725 C C . LEU A 1 95 ? -14.470 1.803 2.672 1.00 57.59 95 LEU A C 1
ATOM 727 O O . LEU A 1 95 ? -14.502 3.009 2.476 1.00 57.59 95 LEU A O 1
ATOM 731 N N . TYR A 1 96 ? -14.188 0.929 1.706 1.00 60.88 96 TYR A N 1
ATOM 732 C CA . TYR A 1 96 ? -13.844 1.311 0.337 1.00 60.88 96 TYR A CA 1
ATOM 733 C C . TYR A 1 96 ? -15.044 1.392 -0.613 1.00 60.88 96 TYR A C 1
ATOM 735 O O . TYR A 1 96 ? -14.853 1.533 -1.821 1.00 60.88 96 TYR A O 1
ATOM 743 N N . LYS A 1 97 ? -16.283 1.318 -0.100 1.00 57.28 97 LYS A N 1
ATOM 744 C CA . LYS A 1 97 ? -17.469 1.662 -0.903 1.00 57.28 97 LYS A CA 1
ATOM 745 C C . LYS A 1 97 ? -17.486 3.149 -1.265 1.00 57.28 97 LYS A C 1
ATOM 747 O O . LYS A 1 97 ? -18.046 3.507 -2.296 1.00 57.28 97 LYS A O 1
ATOM 752 N N . ASP A 1 98 ? -16.854 3.977 -0.438 1.00 72.25 98 ASP A N 1
ATOM 753 C CA . ASP A 1 98 ? -16.610 5.389 -0.700 1.00 72.25 98 ASP A CA 1
ATOM 754 C C . ASP A 1 98 ? -15.247 5.559 -1.394 1.00 72.25 98 ASP A C 1
ATOM 756 O O . ASP A 1 98 ? -14.193 5.211 -0.847 1.00 72.25 98 ASP A O 1
ATOM 760 N N . LYS A 1 99 ? -15.275 6.040 -2.642 1.00 73.31 99 LYS A N 1
ATOM 761 C CA . LYS A 1 99 ? -14.069 6.211 -3.464 1.00 73.31 99 LYS A CA 1
ATOM 762 C C . LYS A 1 99 ? -13.198 7.371 -2.982 1.00 73.31 99 LYS A C 1
ATOM 764 O O . LYS A 1 99 ? -11.978 7.266 -3.104 1.00 73.31 99 LYS A O 1
ATOM 769 N N . ASP A 1 100 ? -13.798 8.412 -2.416 1.00 80.56 100 ASP A N 1
ATOM 770 C CA . ASP A 1 100 ? -13.085 9.612 -1.978 1.00 80.56 100 ASP A CA 1
ATOM 771 C C . ASP A 1 100 ? -12.266 9.286 -0.727 1.00 80.56 100 ASP A C 1
ATOM 773 O O . ASP A 1 100 ? -11.059 9.519 -0.690 1.00 80.56 100 ASP A O 1
ATOM 777 N N . THR A 1 101 ? -12.874 8.577 0.229 1.00 83.94 101 THR A N 1
ATOM 778 C CA . THR A 1 101 ? -12.172 8.088 1.429 1.00 83.94 101 THR A CA 1
ATOM 779 C C . THR A 1 101 ? -11.000 7.168 1.065 1.00 83.94 101 THR A C 1
ATOM 781 O O . THR A 1 101 ? -9.915 7.255 1.646 1.00 83.94 101 THR A O 1
ATOM 784 N N . ARG A 1 102 ? -11.185 6.268 0.084 1.00 86.06 102 ARG A N 1
ATOM 785 C CA . ARG A 1 102 ? -10.096 5.398 -0.390 1.00 86.06 102 ARG A CA 1
ATOM 786 C C . ARG A 1 102 ? -8.943 6.223 -0.956 1.00 86.06 102 ARG A C 1
ATOM 788 O O . ARG A 1 102 ? -7.794 5.947 -0.618 1.00 86.06 102 ARG A O 1
ATOM 795 N N . TYR A 1 103 ? -9.253 7.193 -1.811 1.00 89.06 103 TYR A N 1
ATOM 796 C CA . TYR A 1 103 ? -8.258 8.038 -2.459 1.00 89.06 103 TYR A CA 1
ATOM 797 C C . TYR A 1 103 ? -7.466 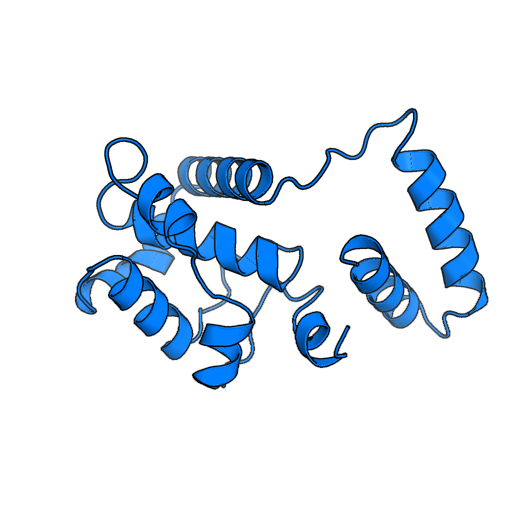8.870 -1.442 1.00 89.06 103 TYR A C 1
ATOM 799 O O . TYR A 1 103 ? -6.239 8.903 -1.502 1.00 89.06 103 TYR A O 1
ATOM 807 N N . GLU A 1 104 ? -8.133 9.456 -0.446 1.00 91.44 104 GLU A N 1
ATOM 808 C CA . GLU A 1 104 ? -7.469 10.193 0.638 1.00 91.44 104 GLU A CA 1
ATOM 809 C C . GLU A 1 104 ? -6.476 9.318 1.414 1.00 91.44 104 GLU A C 1
ATOM 811 O O . GLU A 1 104 ? -5.353 9.738 1.705 1.00 91.44 104 GLU A O 1
ATOM 816 N N . HIS A 1 105 ? -6.852 8.073 1.718 1.00 92.38 105 HIS A N 1
ATOM 817 C CA . HIS A 1 105 ? -5.958 7.130 2.391 1.00 92.38 105 HIS A CA 1
ATOM 818 C C . HIS A 1 105 ? -4.761 6.735 1.518 1.00 92.38 105 HIS A C 1
ATOM 820 O O . HIS A 1 105 ? -3.660 6.559 2.039 1.00 92.38 105 HIS A O 1
ATOM 826 N N . GLN A 1 106 ? -4.967 6.590 0.206 1.00 92.50 106 GLN A N 1
ATOM 827 C CA . GLN A 1 106 ? -3.902 6.290 -0.753 1.00 92.50 106 GLN A CA 1
ATOM 828 C C . GLN A 1 106 ? -2.899 7.437 -0.847 1.00 92.50 106 GLN A C 1
ATOM 830 O O . GLN A 1 106 ? -1.695 7.208 -0.735 1.00 92.50 106 GLN A O 1
ATOM 835 N N . LEU A 1 107 ? -3.396 8.670 -0.972 1.00 93.69 107 LEU A N 1
ATOM 836 C CA . LEU A 1 107 ? -2.563 9.865 -1.015 1.00 93.69 107 LEU A CA 1
ATOM 837 C C . LEU A 1 107 ? -1.735 10.006 0.267 1.00 93.69 107 LEU A C 1
ATOM 839 O O . LEU A 1 107 ? -0.515 10.133 0.196 1.00 93.69 107 LEU A O 1
ATOM 843 N N . TRP A 1 108 ? -2.374 9.875 1.433 1.00 95.38 108 TRP A N 1
ATOM 844 C CA . TRP A 1 108 ? -1.666 9.909 2.712 1.00 95.38 108 TRP A CA 1
ATOM 845 C C . TRP A 1 108 ? -0.604 8.809 2.824 1.00 95.38 108 TRP A C 1
ATOM 847 O O . TRP A 1 108 ? 0.513 9.073 3.264 1.00 95.38 108 TRP A O 1
ATOM 857 N N . ALA A 1 109 ? -0.927 7.575 2.431 1.00 95.69 109 ALA A N 1
ATOM 858 C CA . ALA A 1 109 ? 0.026 6.473 2.477 1.00 95.69 109 ALA A CA 1
ATOM 859 C C . ALA A 1 109 ? 1.235 6.745 1.568 1.00 95.69 109 ALA A C 1
ATOM 861 O O . ALA A 1 109 ? 2.369 6.525 1.987 1.00 95.69 109 ALA A O 1
ATOM 862 N N . ARG A 1 110 ? 1.012 7.284 0.363 1.00 94.00 110 ARG A N 1
ATOM 863 C CA . ARG A 1 110 ? 2.079 7.667 -0.571 1.00 94.00 110 ARG A CA 1
ATOM 864 C C . ARG A 1 110 ? 3.000 8.736 0.015 1.00 94.00 110 ARG A C 1
ATOM 866 O O . ARG A 1 110 ? 4.217 8.562 -0.012 1.00 94.00 110 ARG A O 1
ATOM 873 N N . GLU A 1 111 ? 2.424 9.792 0.587 1.00 93.62 111 GLU A N 1
ATOM 874 C CA . GLU A 1 111 ? 3.173 10.832 1.304 1.00 93.62 111 GLU A CA 1
ATOM 875 C C . GLU A 1 111 ? 3.989 10.229 2.455 1.00 93.62 111 GLU A C 1
ATOM 877 O O . GLU A 1 111 ? 5.160 10.557 2.632 1.00 93.62 111 GLU A O 1
ATOM 882 N N . ARG A 1 112 ? 3.392 9.305 3.217 1.00 94.75 112 ARG A N 1
ATOM 883 C CA . ARG A 1 112 ? 4.012 8.711 4.406 1.00 94.75 112 ARG A CA 1
ATOM 884 C C . ARG A 1 112 ? 5.158 7.751 4.094 1.00 94.75 112 ARG A C 1
ATOM 886 O O . ARG A 1 112 ? 6.079 7.654 4.906 1.00 94.75 112 ARG A O 1
ATOM 893 N N . VAL A 1 113 ? 5.088 7.029 2.973 1.00 92.88 113 VAL A N 1
ATOM 894 C CA . VAL A 1 113 ? 6.175 6.160 2.482 1.00 92.88 113 VAL A CA 1
ATOM 895 C C . VAL A 1 113 ? 7.277 6.983 1.800 1.00 92.88 113 VAL A C 1
A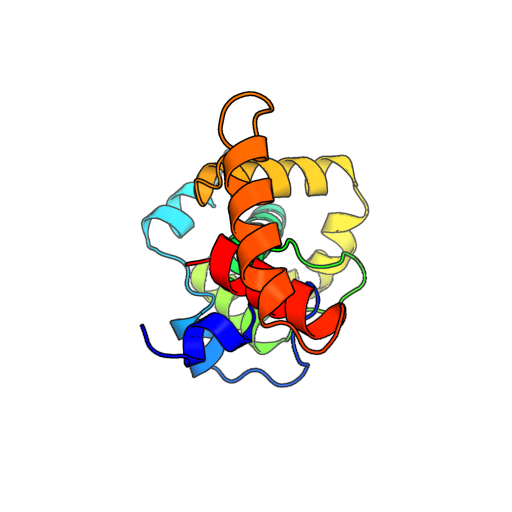TOM 897 O O . VAL A 1 113 ? 8.418 6.539 1.753 1.00 92.88 113 VAL A O 1
ATOM 900 N N . GLY A 1 114 ? 6.973 8.199 1.337 1.00 90.44 114 GLY A N 1
ATOM 901 C CA . GLY A 1 114 ? 7.948 9.079 0.690 1.00 90.44 114 GLY A CA 1
ATOM 902 C C . GLY A 1 114 ? 8.178 8.755 -0.787 1.00 90.44 114 GLY A C 1
ATOM 903 O O . GLY A 1 114 ? 9.214 9.112 -1.339 1.00 90.44 114 GLY A O 1
ATOM 904 N N . PHE A 1 115 ? 7.226 8.083 -1.441 1.00 86.44 115 PHE A N 1
ATOM 905 C CA . PHE A 1 115 ? 7.330 7.782 -2.869 1.00 86.44 115 PHE A CA 1
ATOM 906 C C . PHE A 1 115 ? 7.262 9.062 -3.705 1.00 86.44 115 PHE A C 1
ATOM 908 O O . PHE A 1 115 ? 6.248 9.771 -3.715 1.00 86.44 115 PHE A O 1
ATOM 915 N N . ALA A 1 116 ? 8.343 9.326 -4.440 1.00 78.44 116 ALA A N 1
ATOM 916 C CA . ALA A 1 116 ? 8.481 10.493 -5.299 1.00 78.44 116 ALA A CA 1
ATOM 917 C C . ALA A 1 116 ? 7.415 10.515 -6.403 1.00 78.44 116 ALA A C 1
ATOM 919 O O . ALA A 1 116 ? 6.979 9.479 -6.909 1.00 78.44 116 ALA A O 1
ATOM 920 N N . VAL A 1 117 ? 6.956 11.712 -6.767 1.00 80.56 117 VAL A N 1
ATOM 921 C CA . VAL A 1 117 ? 6.133 11.913 -7.966 1.00 80.56 117 VAL A CA 1
ATOM 922 C C . VAL A 1 117 ? 7.029 11.775 -9.186 1.00 80.56 117 VAL A C 1
ATOM 924 O O . VAL A 1 117 ? 8.114 12.341 -9.211 1.00 80.56 117 VAL A O 1
ATOM 927 N N . VAL A 1 118 ? 6.567 11.024 -10.186 1.00 82.75 118 VAL A N 1
ATOM 928 C CA . VAL A 1 118 ? 7.258 10.943 -11.471 1.00 82.75 118 VAL A CA 1
ATOM 929 C C . VAL A 1 118 ? 7.070 12.281 -12.179 1.00 82.75 118 VAL A C 1
ATOM 931 O O . VAL A 1 118 ? 5.975 12.573 -12.657 1.00 82.75 118 VAL A O 1
ATOM 934 N N . ASP A 1 119 ? 8.114 13.102 -12.192 1.00 86.88 119 ASP A N 1
ATOM 935 C CA . ASP A 1 119 ? 8.154 14.359 -12.933 1.00 86.88 119 ASP A CA 1
ATOM 936 C C . ASP A 1 119 ? 8.688 14.162 -14.360 1.00 86.88 119 ASP A C 1
ATOM 938 O O . ASP A 1 119 ? 9.418 13.207 -14.648 1.00 86.88 119 ASP A O 1
ATOM 942 N N . ASP A 1 120 ? 8.300 15.072 -15.255 1.00 88.50 120 ASP A N 1
ATOM 943 C CA . ASP A 1 120 ? 8.601 14.973 -16.685 1.00 88.50 120 ASP A CA 1
ATOM 944 C C . ASP A 1 120 ? 10.058 15.310 -17.023 1.00 88.50 120 ASP A C 1
ATOM 946 O O . ASP A 1 120 ? 10.579 14.800 -18.014 1.00 88.50 120 ASP A O 1
ATOM 950 N N . ASP A 1 121 ? 10.716 16.117 -16.192 1.00 89.56 121 ASP A N 1
ATOM 951 C CA . ASP A 1 121 ? 12.027 16.693 -16.495 1.00 89.56 121 ASP A CA 1
ATOM 952 C C . ASP A 1 121 ? 13.190 15.838 -15.966 1.00 89.56 121 ASP A C 1
ATOM 954 O O . ASP A 1 121 ? 14.276 15.843 -16.543 1.00 89.56 121 ASP A O 1
ATOM 958 N N . THR A 1 122 ? 12.970 15.087 -14.884 1.00 85.94 122 THR A N 1
ATOM 959 C CA . THR A 1 122 ? 14.009 14.328 -14.172 1.00 85.94 122 THR A CA 1
ATOM 960 C C . THR A 1 122 ? 13.652 12.853 -14.066 1.00 85.94 122 THR A C 1
ATOM 962 O O . THR A 1 122 ? 14.376 12.002 -14.585 1.00 85.94 122 THR A O 1
ATOM 965 N N . THR A 1 123 ? 12.533 12.521 -13.418 1.00 86.19 123 THR A N 1
ATOM 966 C CA . THR A 1 123 ? 12.217 11.117 -13.119 1.00 86.19 123 THR A CA 1
ATOM 967 C C . THR A 1 123 ? 11.828 10.336 -14.375 1.00 86.19 123 THR A C 1
ATOM 969 O O . THR A 1 123 ? 12.242 9.188 -14.522 1.00 86.19 123 THR A O 1
ATOM 972 N N . LYS A 1 124 ? 11.077 10.935 -15.313 1.00 88.62 124 LYS A N 1
ATOM 973 C CA . LYS A 1 124 ? 10.701 10.272 -16.576 1.00 88.62 124 LYS A CA 1
ATOM 974 C C . LYS A 1 124 ? 11.910 9.862 -17.429 1.00 88.62 124 LYS A C 1
ATOM 976 O O . LYS A 1 124 ? 11.933 8.701 -17.835 1.00 88.62 124 LYS A O 1
ATOM 981 N N . PRO A 1 125 ? 12.891 10.742 -17.718 1.00 91.69 125 PRO A N 1
ATOM 982 C CA . PRO A 1 125 ? 14.089 10.351 -18.460 1.00 91.69 125 PRO A CA 1
ATOM 983 C C . PRO A 1 125 ? 14.886 9.239 -17.771 1.00 91.69 125 PRO A C 1
ATOM 985 O O . PRO A 1 125 ? 15.211 8.249 -18.416 1.00 91.69 125 PRO A O 1
ATOM 988 N N . LEU A 1 126 ? 15.111 9.344 -16.454 1.00 89.19 126 LEU A N 1
ATOM 989 C CA . LEU A 1 126 ? 15.827 8.315 -15.687 1.00 89.19 126 LEU A CA 1
ATOM 990 C C . LEU A 1 126 ? 15.115 6.959 -15.736 1.00 89.19 126 LEU A C 1
ATOM 992 O O . LEU A 1 126 ? 15.755 5.924 -15.909 1.00 89.19 126 LEU A O 1
ATOM 996 N N . LEU A 1 127 ? 13.785 6.967 -15.618 1.00 89.25 127 LEU A N 1
ATOM 997 C CA . LEU A 1 127 ? 12.977 5.764 -15.763 1.00 89.25 127 LEU A CA 1
ATOM 998 C C . LEU A 1 127 ? 13.094 5.188 -17.179 1.00 89.25 127 LEU A C 1
ATOM 1000 O O . LEU A 1 127 ? 13.224 3.979 -17.329 1.00 89.25 127 LEU A O 1
ATOM 1004 N N . ALA A 1 128 ? 13.057 6.025 -18.217 1.00 91.25 128 ALA A N 1
ATOM 1005 C CA . ALA A 1 128 ? 13.188 5.568 -19.598 1.00 91.25 128 ALA A CA 1
ATOM 1006 C C . ALA A 1 128 ? 14.554 4.912 -19.864 1.00 91.25 128 ALA A C 1
ATOM 1008 O O . ALA A 1 128 ? 14.596 3.852 -20.488 1.00 91.25 128 ALA A O 1
ATOM 1009 N N . ASP A 1 129 ? 15.639 5.496 -19.351 1.00 93.12 129 ASP A N 1
ATOM 1010 C CA . ASP A 1 129 ? 16.993 4.946 -19.474 1.00 93.12 129 ASP A CA 1
ATOM 1011 C C . ASP A 1 129 ? 17.117 3.596 -18.751 1.00 93.12 129 ASP A C 1
ATOM 1013 O O . ASP A 1 129 ? 17.586 2.619 -19.339 1.00 93.12 129 ASP A O 1
ATOM 1017 N N . ALA A 1 130 ? 16.617 3.503 -17.514 1.00 91.25 130 ALA A N 1
ATOM 1018 C CA . ALA A 1 130 ? 16.608 2.253 -16.754 1.00 91.25 130 ALA A CA 1
ATOM 1019 C C . ALA A 1 130 ? 15.772 1.162 -17.444 1.00 91.25 130 ALA A C 1
ATOM 1021 O O . ALA A 1 130 ? 16.210 0.019 -17.568 1.00 91.25 130 ALA A O 1
ATOM 1022 N N . LEU A 1 131 ? 14.586 1.509 -17.956 1.00 91.81 131 LEU A N 1
ATOM 1023 C CA . LEU A 1 131 ? 13.740 0.577 -18.705 1.00 91.81 131 LEU A CA 1
ATOM 1024 C C . LEU A 1 131 ? 14.410 0.107 -20.001 1.00 91.81 131 LEU A C 1
ATOM 1026 O O . LEU A 1 131 ? 14.268 -1.061 -20.365 1.00 91.81 131 LEU A O 1
ATOM 1030 N N . ALA A 1 132 ? 15.146 0.982 -20.693 1.00 94.06 132 ALA A N 1
ATOM 1031 C CA . ALA A 1 132 ? 15.907 0.607 -21.879 1.00 94.06 132 ALA A CA 1
ATOM 1032 C C . ALA A 1 132 ? 17.012 -0.405 -21.535 1.00 94.06 132 ALA A C 1
ATOM 1034 O O . ALA A 1 132 ? 17.155 -1.405 -22.241 1.00 94.06 132 ALA A O 1
ATOM 1035 N N . GLU A 1 133 ? 17.733 -0.199 -20.430 1.00 94.62 133 GLU A N 1
ATOM 1036 C CA . GLU A 1 133 ? 18.749 -1.137 -19.941 1.00 94.62 133 GLU A CA 1
ATOM 1037 C C . GLU A 1 133 ? 18.139 -2.497 -19.568 1.00 94.62 133 GLU A C 1
ATOM 1039 O O . GLU A 1 133 ? 18.579 -3.528 -20.080 1.00 94.62 133 GLU A O 1
ATOM 1044 N N . LEU A 1 134 ? 17.070 -2.509 -18.765 1.00 94.38 134 LEU A N 1
ATOM 1045 C CA . LEU A 1 134 ? 16.376 -3.740 -18.367 1.00 94.38 134 LEU A CA 1
ATOM 1046 C C . LEU A 1 134 ? 15.802 -4.499 -19.573 1.00 94.38 134 LEU A C 1
ATOM 1048 O O . LEU A 1 134 ? 15.838 -5.731 -19.621 1.00 94.38 134 LEU A O 1
ATOM 1052 N N . SER A 1 135 ? 15.315 -3.779 -20.590 1.00 94.50 135 SER A N 1
ATOM 1053 C CA . SER A 1 135 ? 14.767 -4.394 -21.805 1.00 94.50 135 SER A CA 1
ATOM 1054 C C . SER A 1 135 ? 15.799 -5.191 -22.606 1.00 94.50 135 SER A C 1
ATOM 1056 O O . SER A 1 135 ? 15.424 -6.115 -23.324 1.00 94.50 135 SER A O 1
ATOM 1058 N N . ALA A 1 136 ? 17.093 -4.880 -22.466 1.00 94.56 136 ALA A N 1
ATOM 1059 C CA . ALA A 1 136 ? 18.156 -5.605 -23.151 1.00 94.56 136 ALA A CA 1
ATOM 1060 C C . ALA A 1 136 ? 18.377 -7.017 -22.577 1.00 94.56 136 ALA A C 1
ATOM 1062 O O . ALA A 1 136 ? 18.848 -7.900 -23.297 1.00 94.56 136 ALA A O 1
ATOM 1063 N N . SER A 1 137 ? 18.042 -7.237 -21.300 1.00 92.12 137 SER A N 1
ATOM 1064 C CA . SER A 1 137 ? 18.158 -8.531 -20.613 1.00 92.12 137 SER A CA 1
ATOM 1065 C C . SER A 1 137 ? 16.832 -9.265 -20.428 1.00 92.12 137 SER A C 1
ATOM 1067 O O . SER A 1 137 ? 16.848 -10.468 -20.162 1.00 92.12 137 SER A O 1
ATOM 1069 N N . ALA A 1 138 ? 15.701 -8.570 -20.549 1.00 94.69 138 ALA A N 1
ATOM 1070 C CA . ALA A 1 138 ? 14.390 -9.159 -20.331 1.00 94.69 138 ALA A CA 1
ATOM 1071 C C . ALA A 1 138 ? 14.038 -10.197 -21.408 1.00 94.69 138 ALA A C 1
ATOM 1073 O O . ALA A 1 138 ? 14.122 -9.938 -22.610 1.00 94.69 138 ALA A O 1
ATOM 1074 N N . VAL A 1 139 ? 13.588 -11.377 -20.983 1.00 95.19 139 VAL A N 1
ATOM 1075 C CA . VAL A 1 139 ? 13.209 -12.468 -21.902 1.00 95.19 139 VAL A CA 1
ATOM 1076 C C . VAL A 1 139 ? 11.748 -12.393 -22.353 1.00 95.19 139 VAL A C 1
ATOM 1078 O O . VAL A 1 139 ? 11.335 -13.105 -23.270 1.00 95.19 139 VAL A O 1
ATOM 1081 N N . SER A 1 140 ? 10.949 -11.546 -21.704 1.00 95.06 140 SER A N 1
ATOM 1082 C CA . SER A 1 140 ? 9.547 -11.282 -22.025 1.00 95.06 140 SER A CA 1
ATOM 1083 C C . SER A 1 140 ? 9.111 -9.919 -21.476 1.00 95.06 140 SER A C 1
ATOM 1085 O O . SER A 1 140 ? 9.825 -9.287 -20.700 1.00 95.06 140 SER A O 1
ATOM 1087 N N . VAL A 1 141 ? 7.912 -9.469 -21.857 1.00 93.06 141 VAL A N 1
ATOM 1088 C CA . VAL A 1 141 ? 7.308 -8.253 -21.284 1.00 93.06 141 VAL A CA 1
ATOM 1089 C C . VAL A 1 141 ? 7.036 -8.422 -19.787 1.00 93.06 141 VAL A C 1
ATOM 1091 O O . VAL A 1 141 ? 7.287 -7.497 -19.024 1.00 93.06 141 VAL A O 1
ATOM 1094 N N . ASP A 1 142 ? 6.570 -9.597 -19.359 1.00 92.75 142 ASP A N 1
ATOM 1095 C CA . ASP A 1 142 ? 6.301 -9.871 -17.942 1.00 92.75 142 ASP A CA 1
ATOM 1096 C C . ASP A 1 142 ? 7.591 -9.846 -17.109 1.00 92.75 142 ASP A C 1
ATOM 1098 O O . ASP A 1 142 ? 7.610 -9.293 -16.012 1.00 92.75 142 ASP A O 1
ATOM 1102 N N . ASP A 1 143 ? 8.683 -10.387 -17.655 1.00 93.12 143 ASP A N 1
ATOM 1103 C CA . ASP A 1 143 ? 10.008 -10.341 -17.034 1.00 93.12 143 ASP A CA 1
ATOM 1104 C C . ASP A 1 143 ? 10.539 -8.900 -16.952 1.00 93.12 143 ASP A C 1
ATOM 1106 O O . ASP A 1 143 ? 11.012 -8.476 -15.901 1.00 93.12 143 ASP A O 1
ATOM 1110 N N . LEU A 1 144 ? 10.362 -8.097 -18.011 1.00 93.38 144 LEU A N 1
ATOM 1111 C CA . LEU A 1 144 ? 10.695 -6.669 -17.985 1.00 93.38 144 LEU A CA 1
ATOM 1112 C C . LEU A 1 144 ? 9.905 -5.925 -16.902 1.00 93.38 144 LEU A C 1
ATOM 1114 O O . LEU A 1 144 ? 10.488 -5.139 -16.158 1.00 93.38 144 LEU A O 1
ATOM 1118 N N . ILE A 1 145 ? 8.595 -6.168 -16.795 1.00 92.88 145 ILE A N 1
ATOM 1119 C CA . ILE A 1 145 ? 7.749 -5.555 -15.762 1.00 92.88 145 ILE A CA 1
ATOM 1120 C C . ILE A 1 145 ? 8.266 -5.936 -14.376 1.00 92.88 145 ILE A C 1
ATOM 1122 O O . ILE A 1 145 ? 8.510 -5.045 -13.571 1.00 92.88 145 ILE A O 1
ATOM 1126 N N . GLN A 1 146 ? 8.507 -7.223 -14.118 1.00 91.88 146 GLN A N 1
ATOM 1127 C CA . GLN A 1 146 ? 8.987 -7.687 -12.818 1.00 91.88 146 GLN A CA 1
ATOM 1128 C C . GLN A 1 146 ? 10.344 -7.067 -12.447 1.00 91.88 146 GLN A C 1
ATOM 1130 O O . GLN A 1 146 ? 10.526 -6.590 -11.326 1.00 91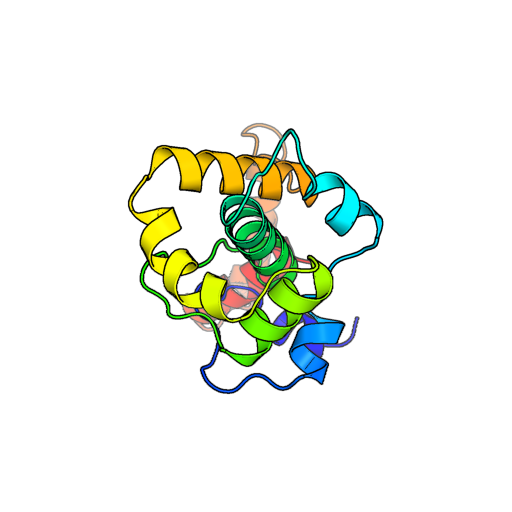.88 146 GLN A O 1
ATOM 1135 N N . GLN A 1 147 ? 11.293 -7.038 -13.386 1.00 92.25 147 GLN A N 1
ATOM 1136 C CA . GLN A 1 147 ? 12.595 -6.403 -13.174 1.00 92.25 147 GLN A CA 1
ATOM 1137 C C . GLN A 1 147 ? 12.453 -4.903 -12.891 1.00 92.25 147 GLN A C 1
ATOM 1139 O O . GLN A 1 147 ? 13.119 -4.380 -12.001 1.00 92.25 147 GLN A O 1
ATOM 1144 N N . SER A 1 148 ? 11.550 -4.227 -13.602 1.00 91.62 148 SER A N 1
ATOM 1145 C CA . SER A 1 148 ? 11.285 -2.796 -13.422 1.00 91.62 148 SER A CA 1
ATOM 1146 C C . SER A 1 148 ? 10.635 -2.496 -12.075 1.00 91.62 148 SER A C 1
ATOM 1148 O O . SER A 1 148 ? 10.982 -1.511 -11.434 1.00 91.62 148 SER A O 1
ATOM 1150 N N . GLU A 1 149 ? 9.705 -3.339 -11.626 1.00 92.31 149 GLU A N 1
ATOM 1151 C CA . GLU A 1 149 ? 9.067 -3.206 -10.316 1.00 92.31 149 GLU A CA 1
ATOM 1152 C C . GLU A 1 149 ? 10.073 -3.387 -9.182 1.00 92.31 149 GLU A C 1
ATOM 1154 O O . GLU A 1 149 ? 10.043 -2.616 -8.229 1.00 92.31 149 GLU A O 1
ATOM 1159 N N . HIS A 1 150 ? 10.988 -4.354 -9.295 1.00 91.31 150 HIS A N 1
ATOM 1160 C CA . HIS A 1 150 ? 12.075 -4.513 -8.331 1.00 91.31 150 HIS A CA 1
ATOM 1161 C C . HIS A 1 150 ? 13.031 -3.314 -8.354 1.00 91.31 150 HIS A C 1
ATOM 1163 O O . HIS A 1 150 ? 13.350 -2.783 -7.297 1.00 91.31 150 HIS A O 1
ATOM 1169 N N . TRP A 1 151 ? 13.436 -2.850 -9.542 1.00 90.25 151 TRP A N 1
ATOM 1170 C CA . TRP A 1 151 ? 14.335 -1.701 -9.687 1.00 90.25 151 TRP A CA 1
ATOM 1171 C C . TRP A 1 151 ? 13.736 -0.402 -9.135 1.00 90.25 151 TRP A C 1
ATOM 1173 O O . TRP A 1 151 ? 14.440 0.377 -8.510 1.00 90.25 151 TRP A O 1
ATOM 1183 N N . LEU A 1 152 ? 12.434 -0.172 -9.337 1.00 88.31 152 LEU A N 1
ATOM 1184 C CA . LEU A 1 152 ? 11.724 0.988 -8.786 1.00 88.31 152 LEU A CA 1
ATOM 1185 C C . LEU A 1 152 ? 11.564 0.936 -7.262 1.00 88.31 152 LEU A C 1
ATOM 1187 O O . LEU A 1 152 ? 11.244 1.957 -6.652 1.00 88.31 152 LEU A O 1
ATOM 1191 N N . PHE A 1 153 ? 11.674 -0.253 -6.675 1.00 86.50 153 PHE A N 1
ATOM 1192 C CA . PHE A 1 153 ? 11.420 -0.489 -5.260 1.00 86.50 153 PHE A CA 1
ATOM 1193 C C . PHE A 1 153 ? 12.700 -0.501 -4.411 1.00 86.50 153 PHE A C 1
ATOM 1195 O O . PHE A 1 153 ? 12.627 -0.155 -3.230 1.00 86.50 153 PHE A O 1
ATOM 1202 N N . ASP A 1 154 ? 13.832 -0.904 -4.999 1.00 81.94 154 ASP A N 1
ATOM 1203 C CA . ASP A 1 154 ? 15.175 -0.859 -4.395 1.00 81.94 154 ASP A CA 1
ATOM 1204 C C . ASP A 1 154 ? 15.720 0.579 -4.253 1.00 81.94 154 ASP A C 1
ATOM 1206 O O . ASP A 1 154 ? 16.392 0.841 -3.223 1.00 81.94 154 ASP A O 1
#

Foldseek 3Di:
DPCLLLPQAQPLADDLDDDLVNCCPQQNDDPVNLVVLDPPVADQLLSVLLSQLQSNCRRHVDGHDLPHDDHPSNSVVSCVSNVHDPVSNVCNSVQPVDVVSNVVSNVVSCVVSVQDDQDPPPNVVVLVVVLVVLVVVAPDPVSSVSVSSVVSND

Sequence (154 aa):
MSSYYLRFVGADTLPKSLSKREVEECFGLSIEDIQELRPPRFRGTARLGAAVQLVMLRATGRHPDAFSGLPSVLLRYLTSALGMHATDIASVTSLYKDKDTRYEHQLWARERVGFAVVDDDTTKPLLADALAELSASAVSVDDLIQQSEHWLFD

pLDDT: mean 86.09, std 11.59, range [46.47, 96.94]

Secondary structure (DSSP, 8-state):
--GGGGGGTT-SS--S---HHHHHHHSPPPHHHHHHTSTTTS-TTHHHHHHHHHHHHHHHSSPPPTTSPPPHHHHHHHHHHHT--GGGGGGHHHHTTSHHHHHHHHHHHHHHHTPPP--TTTHHHHHHHHHHHHHHH-SSHHHHHHHHHHHHH-